Protein AF-A0A0G0DY23-F1 (afdb_monomer_lite)

Secondary structure (DSSP, 8-state):
-----TTSPP-TTS---TTSS-HHHHHHHHHHHHHHHHHTTSEETTEEGGG-SHHHHHHHHHHS----SHHHHHHHHHHH---

Structure (mmCIF, N/CA/C/O backbone):
data_AF-A0A0G0DY23-F1
#
_entry.id   AF-A0A0G0DY23-F1
#
loop_
_atom_site.group_PDB
_atom_site.id
_atom_site.type_symbol
_atom_site.label_atom_id
_atom_site.label_alt_id
_atom_site.label_comp_id
_atom_site.label_asym_id
_atom_site.label_entity_id
_atom_site.label_seq_id
_atom_site.pdbx_PDB_ins_code
_atom_site.Cartn_x
_atom_site.Cartn_y
_atom_site.Cartn_z
_atom_site.occupancy
_atom_site.B_iso_or_equiv
_atom_site.auth_seq_id
_atom_site.auth_comp_id
_atom_site.auth_asym_id
_atom_site.auth_atom_id
_atom_site.pdbx_PDB_model_num
ATOM 1 N N . MET A 1 1 ? -32.083 1.214 16.752 1.00 38.94 1 MET A N 1
ATOM 2 C CA . MET A 1 1 ? -30.688 1.657 16.548 1.00 38.94 1 MET A CA 1
ATOM 3 C C . MET A 1 1 ? -30.527 2.959 17.305 1.00 38.94 1 MET A C 1
ATOM 5 O O . MET A 1 1 ? -31.126 3.937 1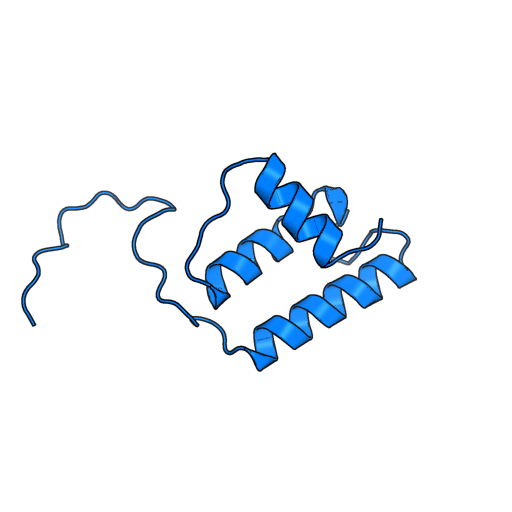6.897 1.00 38.94 1 MET A O 1
ATOM 9 N N . ASN A 1 2 ? -29.804 2.953 18.421 1.00 51.41 2 ASN A N 1
ATOM 10 C CA . ASN A 1 2 ? -29.379 4.187 19.076 1.00 51.41 2 ASN A CA 1
ATOM 11 C C . ASN A 1 2 ? -27.904 4.376 18.752 1.00 51.41 2 ASN A C 1
ATOM 13 O O . ASN A 1 2 ? -27.140 3.442 18.973 1.00 51.41 2 ASN A O 1
ATOM 17 N N . ILE A 1 3 ? -27.548 5.542 18.220 1.00 45.28 3 ILE A N 1
ATOM 18 C CA . ILE A 1 3 ? -26.411 6.375 18.630 1.00 45.28 3 ILE A CA 1
ATOM 19 C C . ILE A 1 3 ? -26.537 7.684 17.845 1.00 45.28 3 ILE A C 1
ATOM 21 O O . ILE A 1 3 ? -26.505 7.706 16.617 1.00 45.28 3 ILE A O 1
ATOM 25 N N . ASN A 1 4 ? -26.689 8.763 18.603 1.00 51.84 4 ASN A N 1
ATOM 26 C CA . ASN A 1 4 ? -26.489 10.137 18.176 1.00 51.84 4 ASN A CA 1
ATOM 27 C C . ASN A 1 4 ? -25.072 10.285 17.581 1.00 51.84 4 ASN A C 1
ATOM 29 O O . ASN A 1 4 ? -24.100 10.307 18.333 1.00 51.84 4 ASN A O 1
ATOM 33 N N . ASP A 1 5 ? -24.931 10.381 16.257 1.00 56.31 5 ASP A N 1
ATOM 34 C CA . ASP A 1 5 ? -23.642 10.653 15.580 1.00 56.31 5 ASP A CA 1
ATOM 35 C C . ASP A 1 5 ? -23.742 11.852 14.611 1.00 56.31 5 ASP A C 1
ATOM 37 O O . ASP A 1 5 ? -22.860 12.085 13.791 1.00 56.31 5 ASP A O 1
ATOM 41 N N . GLU A 1 6 ? -24.795 12.667 14.727 1.00 55.44 6 GLU A N 1
ATOM 42 C CA . GLU A 1 6 ? -25.054 13.811 13.834 1.00 55.44 6 GLU A CA 1
ATOM 43 C C . GLU A 1 6 ? -24.163 15.039 14.125 1.00 55.44 6 GLU A C 1
ATOM 45 O O . GLU A 1 6 ? -24.164 16.000 13.364 1.00 55.44 6 GLU A O 1
ATOM 50 N N . ASN A 1 7 ? -23.346 15.003 15.189 1.00 58.59 7 ASN A N 1
ATOM 51 C CA . ASN A 1 7 ? -22.536 16.143 15.652 1.00 58.59 7 ASN A CA 1
ATOM 52 C C . ASN A 1 7 ? -21.005 15.939 15.599 1.00 58.59 7 ASN A C 1
ATOM 54 O O . ASN A 1 7 ? -20.252 16.795 16.072 1.00 58.59 7 ASN A O 1
ATOM 58 N N . LYS A 1 8 ? -20.486 14.839 15.031 1.00 61.47 8 LYS A N 1
ATOM 59 C CA . LYS A 1 8 ? -19.027 14.680 14.855 1.00 61.47 8 LYS A CA 1
ATOM 60 C C . LYS A 1 8 ? -18.559 15.354 13.570 1.00 61.47 8 LYS A C 1
ATOM 62 O O . LYS A 1 8 ? -18.948 14.947 12.479 1.00 61.47 8 LYS A O 1
ATOM 67 N N . LYS A 1 9 ? -17.643 16.326 13.690 1.00 68.06 9 LYS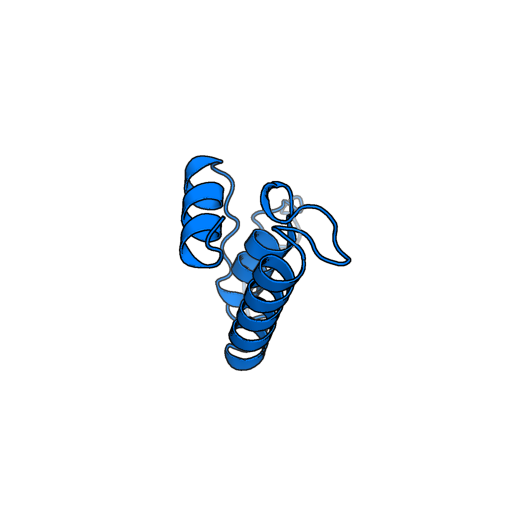 A N 1
ATOM 68 C CA . LYS A 1 9 ? -16.926 16.889 12.533 1.00 68.06 9 LYS A CA 1
ATOM 69 C C . LYS A 1 9 ? -16.333 15.747 11.690 1.00 68.06 9 LYS A C 1
ATOM 71 O O . LYS A 1 9 ? -15.560 14.955 12.246 1.00 68.06 9 LYS A O 1
ATOM 76 N N . PRO A 1 10 ? -16.648 15.665 10.383 1.00 68.62 10 PRO A N 1
ATOM 77 C CA . PRO A 1 10 ? -16.091 14.639 9.520 1.00 68.62 10 PRO A CA 1
ATOM 78 C C . PRO A 1 10 ? -14.571 14.782 9.508 1.00 68.62 10 PRO A C 1
ATOM 80 O O . PRO A 1 10 ? -14.020 15.860 9.291 1.00 68.62 10 PRO A O 1
ATOM 83 N N . ASN A 1 11 ? -13.883 13.683 9.780 1.00 73.56 11 ASN A N 1
ATOM 84 C CA . ASN A 1 11 ? -12.437 13.593 9.709 1.00 73.56 11 ASN A CA 1
ATOM 85 C C . ASN A 1 11 ? -12.042 12.322 8.952 1.00 73.56 11 ASN A C 1
ATOM 87 O O . ASN A 1 11 ? -12.829 11.400 8.746 1.00 73.56 11 ASN A O 1
ATOM 91 N N . CYS A 1 12 ? -10.785 12.238 8.535 1.00 67.81 12 CYS A N 1
ATOM 92 C CA . CYS A 1 12 ? -10.290 11.082 7.791 1.00 67.81 12 CYS A CA 1
ATOM 93 C C . CYS A 1 12 ? -10.340 9.758 8.590 1.00 67.81 12 CYS A C 1
ATOM 95 O O . CYS A 1 12 ? -10.200 8.692 7.978 1.00 67.81 12 CYS A O 1
ATOM 97 N N . LYS A 1 13 ? -10.563 9.829 9.913 1.00 64.44 13 LYS A N 1
ATOM 98 C CA . LYS A 1 13 ? -10.653 8.721 10.879 1.00 64.44 13 LYS A CA 1
ATOM 99 C C . LYS A 1 13 ? -12.094 8.274 11.152 1.00 64.44 13 LYS A C 1
ATOM 101 O O . LYS A 1 13 ? -12.293 7.235 11.773 1.00 64.44 13 LYS A O 1
ATOM 106 N N . THR A 1 14 ? -13.101 9.031 10.715 1.00 65.06 14 THR A N 1
ATOM 107 C CA . THR A 1 14 ? -14.507 8.720 10.989 1.00 65.06 14 THR A CA 1
ATOM 108 C C . THR A 1 14 ? -15.007 7.694 9.974 1.00 65.06 14 THR A C 1
ATOM 110 O O . THR A 1 14 ? -14.927 7.904 8.767 1.00 65.06 14 THR A O 1
ATOM 113 N N . GLY A 1 15 ? -15.532 6.569 10.465 1.00 60.91 15 GLY A N 1
ATOM 114 C CA . GLY A 1 15 ? -16.621 5.867 9.783 1.00 60.91 15 GLY A CA 1
ATOM 115 C C . GLY A 1 15 ? -16.303 4.991 8.572 1.00 60.91 15 GLY A C 1
ATOM 116 O O . GLY A 1 15 ? -17.241 4.670 7.845 1.00 60.91 15 GLY A O 1
ATOM 117 N N . LEU A 1 16 ? -15.063 4.540 8.331 1.00 73.06 16 LEU A N 1
ATOM 118 C CA . LEU A 1 16 ? -14.876 3.550 7.265 1.00 73.06 16 LEU A CA 1
ATOM 119 C C . LEU A 1 16 ? -15.143 2.120 7.756 1.00 73.06 16 LEU A C 1
ATOM 121 O O . LEU A 1 16 ? -14.319 1.511 8.438 1.00 73.06 16 LEU A O 1
ATOM 125 N N . LYS A 1 17 ? -16.313 1.581 7.394 1.00 83.00 17 LYS A N 1
ATOM 126 C CA . LYS A 1 17 ? -16.702 0.190 7.669 1.00 83.00 17 LYS A CA 1
ATOM 127 C C . LYS A 1 17 ? -15.656 -0.771 7.093 1.00 83.00 17 LYS A C 1
ATOM 129 O O . LYS A 1 17 ? -15.223 -0.615 5.957 1.00 83.00 17 LYS A O 1
ATOM 134 N N . LYS A 1 18 ? -15.260 -1.793 7.851 1.00 86.12 18 LYS A N 1
ATOM 135 C CA . LYS A 1 18 ? -14.379 -2.851 7.333 1.00 86.12 18 LYS A CA 1
ATOM 136 C C . LYS A 1 18 ? -15.042 -3.546 6.135 1.00 86.12 18 LYS A C 1
ATOM 138 O O . LYS A 1 18 ? -16.249 -3.780 6.153 1.00 86.12 18 LYS A O 1
ATOM 143 N N . ASN A 1 19 ? -14.241 -3.918 5.137 1.00 90.62 19 ASN A N 1
ATOM 144 C CA . ASN A 1 19 ? -14.680 -4.543 3.889 1.00 90.62 19 ASN A CA 1
ATOM 145 C C . ASN A 1 19 ? -15.642 -3.670 3.053 1.00 90.62 19 ASN A C 1
ATOM 147 O O . ASN A 1 19 ? -16.613 -4.197 2.513 1.00 90.62 19 ASN A O 1
ATOM 151 N N . VAL A 1 20 ? -15.379 -2.356 2.916 1.00 94.00 20 VAL A N 1
ATOM 152 C CA . VAL A 1 20 ? -16.068 -1.529 1.893 1.00 94.00 20 VAL A CA 1
ATOM 153 C C . VAL A 1 20 ? -15.857 -2.143 0.512 1.00 94.00 20 VAL A C 1
ATOM 155 O O . VAL A 1 20 ? -16.791 -2.251 -0.276 1.00 94.00 20 VAL A O 1
ATOM 158 N N . ILE A 1 21 ? -14.628 -2.592 0.251 1.00 95.00 21 ILE A N 1
ATOM 159 C CA . ILE A 1 21 ? -14.319 -3.466 -0.877 1.00 95.00 21 ILE A CA 1
ATOM 160 C C . ILE A 1 21 ? -14.178 -4.909 -0.397 1.00 95.00 21 ILE A C 1
ATOM 162 O O . ILE A 1 21 ? -13.633 -5.187 0.682 1.00 95.00 21 ILE A O 1
ATOM 166 N N . LYS A 1 22 ? -14.669 -5.831 -1.227 1.00 96.44 22 LYS A N 1
ATOM 167 C CA . LYS A 1 22 ? -14.516 -7.266 -1.009 1.00 96.44 22 LYS A CA 1
ATOM 168 C C . LYS A 1 22 ? -13.033 -7.661 -1.075 1.00 96.44 22 LYS A C 1
ATOM 170 O O . LYS A 1 22 ? -12.212 -6.975 -1.688 1.00 96.44 22 LYS A O 1
ATOM 175 N N . LYS A 1 23 ? -12.692 -8.763 -0.404 1.00 95.62 23 LYS A N 1
ATOM 176 C CA . LYS A 1 23 ? -11.313 -9.264 -0.300 1.00 95.62 23 LYS A CA 1
ATOM 177 C C . LYS A 1 23 ? -10.712 -9.595 -1.672 1.00 95.62 23 LYS A C 1
ATOM 179 O O . LYS A 1 23 ? -9.574 -9.230 -1.924 1.00 95.62 23 LYS A O 1
ATOM 184 N N . ASP A 1 24 ? -11.490 -10.221 -2.546 1.00 97.38 24 ASP A N 1
ATOM 185 C CA .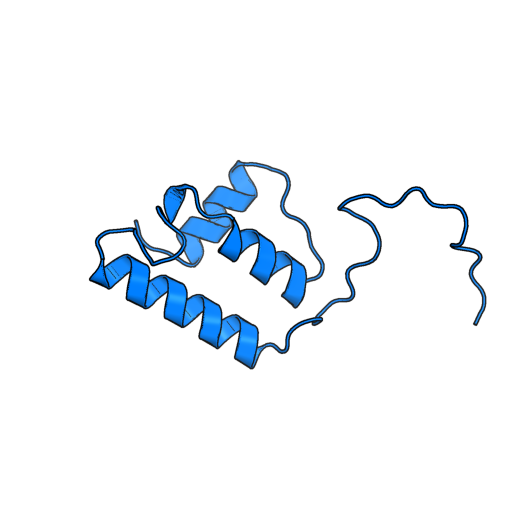 ASP A 1 24 ? -11.111 -10.564 -3.922 1.00 97.38 24 ASP A CA 1
ATOM 186 C C . ASP A 1 24 ? -10.771 -9.323 -4.759 1.00 97.38 24 ASP A C 1
ATOM 188 O O . ASP A 1 24 ? -9.752 -9.301 -5.445 1.00 97.38 24 ASP A O 1
ATOM 192 N N . VAL A 1 25 ? -11.572 -8.256 -4.652 1.00 97.06 25 VAL A N 1
ATOM 193 C CA . VAL A 1 25 ? -11.283 -6.971 -5.304 1.00 97.06 25 VAL A CA 1
ATOM 194 C C . VAL A 1 25 ? -9.982 -6.393 -4.759 1.00 97.06 25 VAL A C 1
ATOM 196 O O . VAL A 1 25 ? -9.105 -6.042 -5.538 1.00 97.06 25 VAL A O 1
ATOM 199 N N . PHE A 1 26 ? -9.816 -6.347 -3.434 1.00 96.19 26 PHE A N 1
ATOM 200 C CA . PHE A 1 26 ? -8.575 -5.869 -2.821 1.00 96.19 26 PHE A CA 1
ATOM 201 C C . PHE A 1 26 ? -7.350 -6.643 -3.333 1.00 96.19 26 PHE A C 1
ATOM 203 O O . PHE A 1 26 ? -6.399 -6.029 -3.805 1.00 96.19 26 PHE A O 1
ATOM 210 N N . GLU A 1 27 ? -7.380 -7.975 -3.296 1.00 95.88 27 GLU A N 1
ATOM 211 C CA . GLU A 1 27 ? -6.264 -8.824 -3.730 1.00 95.88 27 GLU A CA 1
ATOM 212 C C . GLU A 1 27 ? -5.955 -8.665 -5.223 1.00 95.88 27 GLU A C 1
ATOM 214 O O . GLU A 1 27 ? -4.785 -8.545 -5.593 1.00 95.88 27 GLU A O 1
ATOM 219 N N . ARG A 1 28 ? -6.986 -8.579 -6.071 1.00 97.50 28 ARG A N 1
ATOM 220 C CA . ARG A 1 28 ? -6.829 -8.335 -7.509 1.00 97.50 28 ARG A CA 1
ATOM 221 C C . ARG A 1 28 ? -6.171 -6.984 -7.793 1.00 97.50 28 ARG A C 1
ATOM 223 O O . ARG A 1 28 ? -5.242 -6.928 -8.596 1.00 97.50 28 ARG A O 1
ATOM 230 N N . GLU A 1 29 ? -6.606 -5.912 -7.130 1.00 95.88 29 GLU A N 1
ATOM 231 C CA . GLU A 1 29 ? -6.022 -4.576 -7.327 1.00 95.88 29 GLU A CA 1
ATOM 232 C C . GLU A 1 29 ? -4.573 -4.494 -6.805 1.00 95.88 29 GLU A C 1
ATOM 234 O O . GLU A 1 29 ? -3.719 -3.862 -7.434 1.00 95.88 29 GLU A O 1
ATOM 239 N N . ILE A 1 30 ? -4.258 -5.168 -5.688 1.00 95.00 30 ILE A N 1
ATOM 240 C CA . ILE A 1 30 ? -2.879 -5.291 -5.183 1.00 95.00 30 ILE A CA 1
ATOM 241 C C . ILE A 1 30 ? -1.995 -6.019 -6.203 1.00 95.00 30 ILE A C 1
ATOM 243 O O . ILE A 1 30 ? -0.899 -5.544 -6.515 1.00 95.00 30 ILE A O 1
ATOM 247 N N . LEU A 1 31 ? -2.473 -7.144 -6.745 1.00 95.44 31 LEU A N 1
ATOM 248 C CA . LEU A 1 31 ? -1.754 -7.916 -7.757 1.00 95.44 31 LEU A CA 1
ATOM 249 C C . LEU A 1 31 ? -1.500 -7.084 -9.020 1.00 95.44 31 LEU A C 1
ATOM 251 O O . LEU A 1 31 ? -0.380 -7.072 -9.530 1.00 95.44 31 LEU A O 1
ATOM 255 N N . LEU A 1 32 ? -2.501 -6.329 -9.478 1.00 94.88 32 LEU A N 1
ATOM 256 C CA . LEU A 1 32 ? -2.365 -5.433 -10.625 1.00 94.88 32 LEU A CA 1
ATOM 257 C C . LEU A 1 32 ? -1.311 -4.346 -10.372 1.00 94.88 32 LEU A C 1
ATOM 259 O O . LEU A 1 32 ? -0.448 -4.122 -11.220 1.00 94.88 32 LEU A O 1
ATOM 263 N N . CYS A 1 33 ? -1.323 -3.712 -9.193 1.00 94.06 33 CYS A N 1
ATOM 264 C CA . CYS A 1 33 ? -0.304 -2.725 -8.822 1.00 94.06 33 CYS A CA 1
ATOM 265 C C . CYS A 1 33 ? 1.107 -3.324 -8.855 1.00 94.06 33 CYS A C 1
ATOM 267 O O . CYS A 1 33 ? 2.042 -2.673 -9.322 1.00 94.06 33 CYS A O 1
ATOM 269 N N . LYS A 1 34 ? 1.260 -4.562 -8.373 1.00 93.31 34 LYS A N 1
ATOM 270 C CA . LYS A 1 34 ? 2.539 -5.275 -8.346 1.00 93.31 34 LYS A CA 1
ATOM 271 C C . LYS A 1 34 ? 3.053 -5.589 -9.747 1.00 93.31 34 LYS A C 1
ATOM 273 O O . LYS A 1 34 ? 4.221 -5.320 -10.025 1.00 93.31 34 LYS A O 1
ATOM 278 N N . ASN A 1 35 ? 2.186 -6.089 -10.622 1.00 94.31 35 ASN A N 1
ATOM 279 C CA . ASN A 1 35 ? 2.546 -6.414 -12.001 1.00 94.31 35 ASN A CA 1
ATOM 280 C C . ASN A 1 35 ? 2.945 -5.153 -12.774 1.00 94.31 35 ASN A C 1
ATOM 282 O O . ASN A 1 35 ? 4.060 -5.087 -13.284 1.00 94.31 35 ASN A O 1
ATOM 286 N N . LEU A 1 36 ? 2.117 -4.103 -12.733 1.00 94.06 36 LEU A N 1
ATOM 287 C CA . LEU A 1 36 ? 2.410 -2.846 -13.427 1.00 94.06 36 LEU A CA 1
ATOM 288 C C . LEU A 1 36 ? 3.687 -2.177 -12.907 1.00 94.06 36 LEU A C 1
ATOM 290 O O . LEU A 1 36 ? 4.477 -1.675 -13.703 1.00 94.06 36 LEU A O 1
ATOM 294 N N . SER A 1 37 ? 3.917 -2.196 -11.589 1.00 93.50 37 SER A N 1
ATOM 295 C CA . SER A 1 37 ? 5.156 -1.681 -11.000 1.00 93.50 37 SER A CA 1
ATOM 296 C C . SER A 1 37 ? 6.378 -2.450 -11.502 1.00 93.50 37 SER A C 1
ATOM 298 O O . SER A 1 37 ? 7.408 -1.837 -11.763 1.00 93.50 37 SER A O 1
ATOM 300 N N . LYS A 1 38 ? 6.289 -3.778 -11.637 1.00 92.62 38 LYS A N 1
ATOM 301 C CA . LYS A 1 38 ? 7.397 -4.605 -12.127 1.00 92.62 38 LYS A CA 1
ATOM 302 C C . LYS A 1 38 ? 7.661 -4.368 -13.616 1.00 92.62 38 LYS A C 1
ATOM 304 O O . LYS A 1 38 ? 8.810 -4.195 -14.002 1.00 92.62 38 LYS A O 1
ATOM 309 N N . GLU A 1 39 ? 6.609 -4.332 -14.426 1.00 94.81 39 GLU A N 1
ATOM 310 C CA . GLU A 1 39 ? 6.690 -4.166 -15.882 1.00 94.81 39 GLU A CA 1
ATOM 311 C C . GLU A 1 39 ? 7.205 -2.780 -16.286 1.00 94.81 39 GLU A C 1
ATOM 313 O O . GLU A 1 39 ? 7.988 -2.662 -17.222 1.00 94.81 39 GLU A O 1
ATOM 318 N N . ASN A 1 40 ? 6.821 -1.733 -15.550 1.00 94.38 40 ASN A N 1
ATOM 319 C CA . ASN A 1 40 ? 7.106 -0.344 -15.923 1.00 94.38 40 ASN A CA 1
ATOM 320 C C . ASN A 1 40 ? 8.177 0.326 -15.040 1.00 94.38 40 ASN A C 1
ATOM 322 O O . ASN A 1 40 ? 8.220 1.556 -14.942 1.00 94.38 40 ASN A O 1
ATOM 326 N N . GLY A 1 41 ? 9.017 -0.453 -14.348 1.00 92.25 41 GLY A N 1
ATOM 327 C CA . GLY A 1 41 ? 10.146 0.078 -13.570 1.00 92.25 41 GLY A CA 1
ATOM 328 C C . GLY A 1 41 ? 9.729 0.996 -12.412 1.00 92.25 41 GLY A C 1
ATOM 329 O O . GLY A 1 41 ? 10.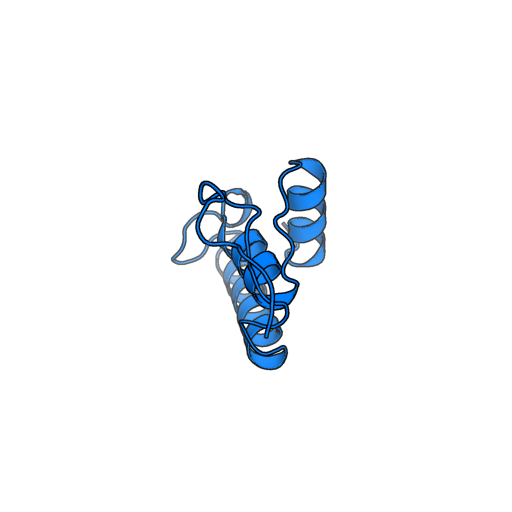242 2.105 -12.259 1.00 92.25 41 GLY A O 1
ATOM 330 N N . GLY A 1 42 ? 8.761 0.562 -11.606 1.00 92.75 42 GLY A N 1
ATOM 331 C CA . GLY A 1 42 ? 8.270 1.288 -10.430 1.00 92.75 42 GLY A CA 1
ATOM 332 C C . GLY A 1 42 ? 7.244 2.380 -10.742 1.00 92.75 42 GLY A C 1
ATOM 333 O O . GLY A 1 42 ? 7.089 3.326 -9.957 1.00 92.75 42 GLY A O 1
ATOM 334 N N . LYS A 1 43 ? 6.561 2.283 -11.887 1.00 93.44 43 LYS A N 1
ATOM 335 C CA . LYS A 1 43 ? 5.550 3.243 -12.349 1.00 93.44 43 LYS A CA 1
ATOM 336 C C . LYS A 1 43 ? 4.277 2.526 -12.802 1.00 93.44 43 LYS A C 1
ATOM 338 O O . LYS A 1 43 ? 4.278 1.332 -13.063 1.00 93.44 43 LYS A O 1
ATOM 343 N N . CYS A 1 44 ? 3.181 3.262 -12.895 1.00 91.44 44 CYS A N 1
ATOM 344 C CA . CYS A 1 44 ? 1.965 2.846 -13.587 1.00 91.44 44 CYS A CA 1
ATOM 345 C C . CYS A 1 44 ? 1.203 4.096 -14.055 1.00 91.44 44 CYS A C 1
ATOM 347 O O . CYS A 1 44 ? 1.685 5.218 -13.888 1.00 91.44 44 CYS A O 1
ATOM 349 N N . ASN A 1 45 ? -0.010 3.929 -14.582 1.00 90.81 45 ASN A N 1
ATOM 350 C CA . ASN A 1 45 ? -0.847 5.053 -15.031 1.00 90.81 45 ASN A CA 1
ATOM 351 C C . ASN A 1 45 ? -1.213 6.043 -13.909 1.00 90.81 45 ASN A C 1
ATOM 353 O O . ASN A 1 45 ? -1.569 7.183 -14.181 1.00 90.81 45 ASN A O 1
ATOM 357 N N . TRP A 1 46 ? -1.076 5.636 -12.645 1.00 89.25 46 TRP A N 1
ATOM 358 C CA . TRP A 1 46 ? -1.257 6.503 -11.477 1.00 89.25 46 TRP A CA 1
ATOM 359 C C . TRP A 1 46 ? 0.023 7.257 -11.070 1.00 89.25 46 TRP A C 1
ATOM 361 O O . TRP A 1 46 ? 0.039 7.951 -10.053 1.00 89.25 46 TRP A O 1
ATOM 371 N N . GLY A 1 47 ? 1.114 7.109 -11.828 1.00 91.69 47 GLY A N 1
ATOM 372 C CA . GLY A 1 47 ? 2.400 7.760 -11.593 1.00 91.69 47 GLY A CA 1
ATOM 373 C C . GLY A 1 47 ? 3.446 6.842 -10.956 1.00 91.69 47 GLY A C 1
ATOM 374 O O . GLY A 1 47 ? 3.542 5.656 -11.261 1.00 91.69 47 GLY A O 1
ATOM 375 N N . ILE A 1 48 ? 4.287 7.406 -10.082 1.00 93.56 48 ILE A N 1
ATOM 376 C CA . ILE A 1 48 ? 5.419 6.696 -9.464 1.00 93.56 48 ILE A CA 1
ATOM 377 C C . ILE A 1 48 ? 4.937 5.916 -8.237 1.00 93.56 48 ILE A C 1
ATOM 379 O O . ILE A 1 48 ? 4.509 6.512 -7.243 1.00 93.56 48 ILE A O 1
ATOM 383 N N . CYS A 1 49 ? 5.094 4.592 -8.249 1.00 92.19 49 CYS A N 1
ATOM 384 C CA . CYS A 1 49 ? 4.584 3.692 -7.214 1.00 92.19 49 CYS A CA 1
ATOM 385 C C . CYS A 1 49 ? 5.115 4.030 -5.806 1.00 92.19 49 CYS A C 1
ATOM 387 O O . CYS A 1 49 ? 4.352 4.031 -4.838 1.00 92.19 49 CYS A O 1
ATOM 389 N N . LYS A 1 50 ? 6.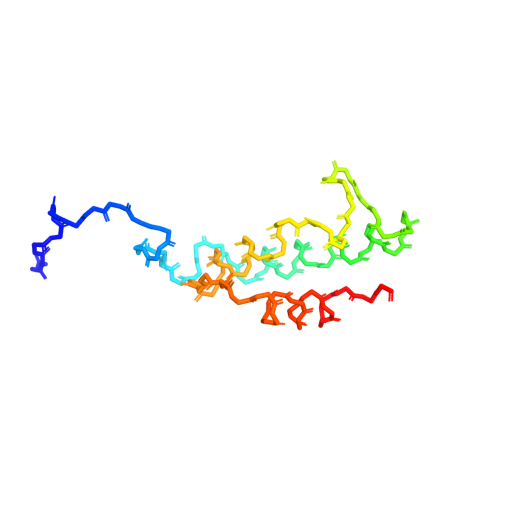383 4.454 -5.681 1.00 88.88 50 LYS A N 1
ATOM 390 C CA . LYS A 1 50 ? 6.977 4.909 -4.405 1.00 88.88 50 LYS A CA 1
ATOM 391 C C . LYS A 1 50 ? 6.198 6.073 -3.769 1.00 88.88 50 LYS A C 1
ATOM 393 O O . LYS A 1 50 ? 6.010 6.104 -2.551 1.00 88.88 50 LYS A O 1
ATOM 398 N N . LYS A 1 51 ? 5.683 6.998 -4.587 1.00 90.19 51 LYS A N 1
ATOM 399 C CA . LYS A 1 51 ? 4.908 8.180 -4.161 1.00 90.19 51 LYS A CA 1
ATOM 400 C C . LYS A 1 51 ? 3.387 7.964 -4.213 1.00 90.19 51 LYS A C 1
ATOM 402 O O . LYS A 1 51 ? 2.639 8.837 -3.798 1.00 90.19 51 LYS A O 1
ATOM 407 N N . CYS A 1 52 ? 2.926 6.802 -4.670 1.00 91.31 52 CYS A N 1
ATOM 408 C CA . CYS A 1 52 ? 1.511 6.526 -4.906 1.00 91.31 52 CYS A CA 1
ATOM 409 C C . CYS A 1 52 ? 0.700 6.385 -3.600 1.00 91.31 52 CYS A C 1
ATOM 411 O O . CYS A 1 52 ? 1.173 5.784 -2.629 1.00 91.31 52 CYS A O 1
ATOM 413 N N . GLY A 1 53 ? -0.525 6.924 -3.588 1.00 91.69 53 GLY A N 1
ATOM 414 C CA . GLY A 1 53 ? -1.490 6.831 -2.481 1.00 91.69 53 GLY A CA 1
ATOM 415 C C . GLY A 1 53 ? -2.531 5.711 -2.623 1.00 91.69 53 GLY A C 1
ATOM 416 O O . GLY A 1 53 ? -3.299 5.478 -1.692 1.00 91.69 53 GLY A O 1
ATOM 417 N N . VAL A 1 54 ? -2.538 4.986 -3.749 1.00 93.50 54 VAL A N 1
ATOM 418 C CA . VAL A 1 54 ? -3.534 3.938 -4.039 1.00 93.50 54 VAL A CA 1
ATOM 419 C C . VAL A 1 54 ? -3.439 2.780 -3.047 1.00 93.50 54 VAL A C 1
ATOM 421 O O . VAL A 1 54 ? -4.457 2.361 -2.509 1.00 93.50 54 VAL A O 1
ATOM 424 N N . LEU A 1 55 ? -2.233 2.299 -2.730 1.00 93.12 55 LEU A N 1
ATOM 425 C CA . LEU A 1 55 ? -2.072 1.209 -1.763 1.00 93.12 55 LEU A CA 1
ATOM 426 C C . LEU A 1 55 ? -2.615 1.567 -0.360 1.00 93.12 55 LEU A C 1
ATOM 428 O O . LEU A 1 55 ? -3.403 0.785 0.177 1.00 93.12 55 LEU A O 1
ATOM 432 N N . PRO A 1 56 ? -2.272 2.730 0.243 1.00 93.19 56 PRO A N 1
ATOM 433 C CA . PRO A 1 56 ? -2.892 3.163 1.500 1.00 93.19 56 PRO A CA 1
ATOM 434 C C . PRO A 1 56 ? -4.413 3.287 1.420 1.00 93.19 56 PRO A C 1
ATOM 436 O O . PRO A 1 56 ? -5.109 2.921 2.367 1.00 93.19 56 PRO A O 1
ATOM 439 N N . LEU A 1 57 ? -4.936 3.760 0.286 1.00 93.25 57 LEU A N 1
ATOM 440 C CA . LEU A 1 57 ? -6.373 3.871 0.065 1.00 93.25 57 LEU A CA 1
ATOM 441 C C . LEU A 1 57 ? -7.048 2.494 0.035 1.00 93.25 57 LEU A C 1
ATOM 443 O O . LEU A 1 57 ? -8.001 2.277 0.776 1.00 93.25 57 LEU A O 1
ATOM 447 N N . LEU A 1 58 ? -6.534 1.545 -0.752 1.00 94.25 58 LEU A N 1
ATOM 448 C CA . LEU A 1 58 ? -7.043 0.170 -0.814 1.00 94.25 58 LEU A CA 1
ATOM 449 C C . LEU A 1 58 ? -6.997 -0.507 0.561 1.00 94.25 58 LEU A C 1
ATOM 451 O O . LEU A 1 58 ? -7.960 -1.161 0.964 1.00 94.25 58 LEU A O 1
ATOM 455 N N . HIS A 1 59 ? -5.909 -0.301 1.311 1.00 93.44 59 HIS A N 1
ATOM 456 C CA . HIS A 1 59 ? -5.787 -0.792 2.681 1.00 93.44 59 HIS A CA 1
ATOM 457 C C . HIS A 1 59 ? -6.892 -0.222 3.574 1.00 93.44 59 HIS A C 1
ATOM 459 O O . HIS A 1 59 ? -7.559 -0.982 4.275 1.00 93.44 59 HIS A O 1
ATOM 465 N N . LYS A 1 60 ? -7.145 1.090 3.498 1.00 92.50 60 LYS A N 1
ATOM 466 C CA . LYS A 1 60 ? -8.236 1.734 4.232 1.00 92.50 60 LYS A CA 1
ATOM 467 C C . LYS A 1 60 ? -9.591 1.151 3.836 1.00 92.50 60 LYS A C 1
ATOM 469 O O . LYS A 1 60 ? -10.336 0.745 4.718 1.00 92.50 60 LYS A O 1
ATOM 474 N N . LEU A 1 61 ? -9.889 1.045 2.541 1.00 93.69 61 LEU A N 1
ATOM 475 C CA . LEU A 1 61 ? -11.170 0.540 2.028 1.00 93.69 61 LEU A CA 1
ATOM 476 C C . LEU A 1 61 ? -11.453 -0.912 2.440 1.00 93.69 61 LEU A C 1
ATOM 478 O O . LEU A 1 61 ? -12.592 -1.269 2.737 1.00 93.69 61 LEU A O 1
ATOM 482 N N . HIS A 1 62 ? -10.426 -1.758 2.480 1.00 94.50 62 HIS A N 1
ATOM 483 C CA . HIS A 1 62 ? -10.592 -3.156 2.859 1.00 94.50 62 HIS A CA 1
ATOM 484 C C . HIS A 1 62 ? -10.535 -3.364 4.382 1.00 94.50 62 HIS A C 1
ATOM 486 O O . HIS A 1 62 ? -11.401 -4.023 4.959 1.00 94.50 62 HIS A O 1
ATOM 492 N N . LYS A 1 63 ? -9.532 -2.802 5.065 1.00 91.06 63 LYS A N 1
ATOM 493 C CA . LYS A 1 63 ? -9.286 -3.043 6.497 1.00 91.06 63 LYS A CA 1
ATOM 494 C C . LYS A 1 63 ? -10.028 -2.080 7.425 1.00 91.06 63 LYS A C 1
ATOM 496 O O . LYS A 1 63 ? -10.152 -2.391 8.604 1.00 91.06 63 LYS A O 1
ATOM 501 N N . GLY A 1 64 ? -10.529 -0.956 6.914 1.00 90.94 64 GLY A N 1
ATOM 502 C CA . GLY A 1 64 ? -11.137 0.118 7.708 1.00 90.94 64 GLY A CA 1
ATOM 503 C C . GLY A 1 64 ? -10.116 0.987 8.454 1.00 90.94 64 GLY A C 1
ATOM 504 O O . GLY A 1 64 ? -10.503 1.798 9.287 1.00 90.94 64 GLY A O 1
ATOM 505 N N . VAL A 1 65 ? -8.815 0.822 8.181 1.00 89.38 65 VAL A N 1
ATOM 506 C CA . VAL A 1 65 ? -7.724 1.476 8.922 1.00 89.38 65 VAL A CA 1
ATOM 507 C C . VAL A 1 65 ? -7.013 2.487 8.030 1.00 89.38 65 VAL A C 1
ATOM 509 O O . VAL A 1 65 ? -6.516 2.140 6.960 1.00 89.38 65 VAL A O 1
ATOM 512 N N . LEU A 1 66 ? -6.945 3.743 8.472 1.00 90.25 66 LEU A N 1
ATOM 513 C CA . LEU A 1 66 ? -6.109 4.758 7.837 1.00 90.25 66 LEU A CA 1
ATOM 514 C C . LEU A 1 66 ? -4.686 4.670 8.399 1.00 90.25 66 LEU A C 1
ATOM 516 O O . LEU A 1 66 ? -4.486 4.844 9.597 1.00 90.25 66 LEU A O 1
ATOM 520 N N . LEU A 1 67 ? -3.706 4.440 7.525 1.00 90.06 67 LEU A N 1
ATOM 521 C CA . LEU A 1 67 ? -2.290 4.509 7.883 1.00 90.06 67 LEU A CA 1
ATOM 522 C C . LEU A 1 67 ? -1.828 5.968 7.814 1.00 90.06 67 LEU A C 1
ATOM 524 O O . LEU A 1 67 ? -1.800 6.552 6.732 1.00 90.06 67 LEU A O 1
ATOM 528 N N . GLU A 1 68 ? -1.476 6.553 8.958 1.00 86.56 68 GLU A N 1
ATOM 529 C CA . GLU A 1 68 ? -1.018 7.951 9.045 1.00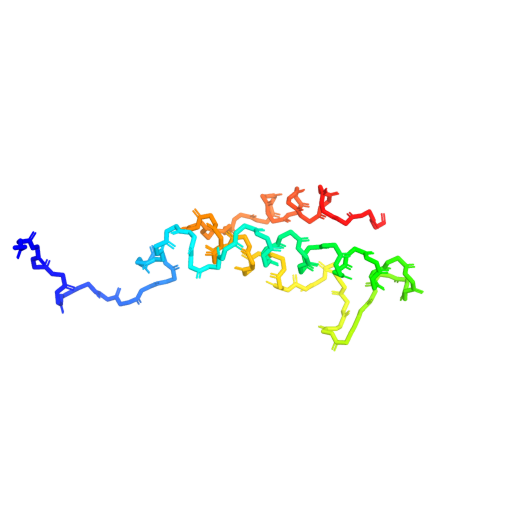 86.56 68 GLU A CA 1
ATOM 530 C C . GLU A 1 68 ? 0.503 8.054 9.197 1.00 86.56 68 GLU A C 1
ATOM 532 O O . GLU A 1 68 ? 1.111 9.034 8.763 1.00 86.56 68 GLU A O 1
ATOM 537 N N . LYS A 1 69 ? 1.147 7.043 9.797 1.00 91.94 69 LYS A N 1
ATOM 538 C CA . LYS A 1 69 ? 2.587 7.097 10.055 1.00 91.94 69 LYS A CA 1
ATOM 539 C C . LYS A 1 69 ? 3.374 6.744 8.789 1.00 91.94 69 LYS A C 1
ATOM 541 O O . LYS A 1 69 ? 3.151 5.675 8.214 1.00 91.94 69 LYS A O 1
ATOM 546 N N . PRO A 1 70 ? 4.384 7.545 8.398 1.00 91.38 70 PRO A N 1
ATOM 547 C CA . PRO A 1 70 ? 5.220 7.251 7.232 1.00 91.38 70 PRO A CA 1
ATOM 548 C C . PRO A 1 70 ? 5.867 5.861 7.262 1.00 91.38 70 PRO A C 1
ATOM 550 O O . PRO A 1 70 ? 5.995 5.221 6.220 1.00 91.38 70 PRO A O 1
ATOM 553 N N . LYS A 1 71 ? 6.244 5.376 8.453 1.00 93.44 71 LYS A N 1
ATOM 554 C CA . LYS A 1 71 ? 6.833 4.044 8.642 1.00 93.44 71 LYS A CA 1
ATOM 555 C C . LYS A 1 71 ? 5.851 2.923 8.280 1.00 93.44 71 LYS A C 1
ATOM 557 O O . LYS A 1 71 ? 6.205 2.058 7.489 1.00 93.44 71 LYS A O 1
ATOM 562 N N . GLU A 1 72 ? 4.612 2.999 8.766 1.00 92.44 72 GLU A N 1
ATOM 563 C CA . GLU A 1 72 ? 3.553 2.017 8.478 1.00 92.44 72 GLU A CA 1
ATOM 564 C C . GLU A 1 72 ? 3.199 2.001 6.983 1.00 92.44 72 GLU A C 1
ATOM 566 O O . GLU A 1 72 ? 3.058 0.944 6.369 1.00 92.44 72 GLU A O 1
ATOM 571 N N . ILE A 1 73 ? 3.125 3.185 6.361 1.00 92.44 73 ILE A N 1
ATOM 572 C CA . ILE A 1 73 ? 2.903 3.317 4.916 1.00 92.44 73 ILE A CA 1
ATOM 573 C C . ILE A 1 73 ? 4.053 2.671 4.134 1.00 92.44 73 ILE A C 1
ATOM 575 O O . ILE A 1 73 ? 3.810 1.975 3.148 1.00 92.44 73 ILE A O 1
ATOM 579 N N . LYS A 1 74 ? 5.302 2.901 4.554 1.00 91.56 74 LYS A N 1
ATOM 580 C CA . LYS A 1 74 ? 6.492 2.337 3.906 1.00 91.56 74 LYS A CA 1
ATOM 581 C C . LYS A 1 74 ? 6.529 0.814 4.027 1.00 91.56 74 LYS A C 1
ATOM 583 O O . LYS A 1 74 ? 6.754 0.148 3.025 1.00 91.56 74 LYS A O 1
ATOM 588 N N . GLU A 1 75 ? 6.275 0.270 5.213 1.00 91.56 75 GLU A N 1
ATOM 589 C CA . GLU A 1 75 ? 6.219 -1.178 5.451 1.00 91.56 75 GLU A CA 1
ATOM 590 C C . GLU A 1 75 ? 5.125 -1.838 4.610 1.00 91.56 75 GLU A C 1
ATOM 592 O O . GLU A 1 75 ? 5.390 -2.805 3.900 1.00 91.56 75 GLU A O 1
ATOM 597 N N . MET A 1 76 ? 3.918 -1.267 4.595 1.00 91.56 76 MET A N 1
ATOM 598 C CA . MET A 1 76 ? 2.831 -1.782 3.766 1.00 91.56 76 MET A CA 1
ATOM 599 C C . MET A 1 76 ? 3.196 -1.751 2.277 1.00 91.56 76 MET A C 1
ATOM 601 O O . MET A 1 76 ? 2.967 -2.734 1.571 1.00 91.56 76 MET A O 1
ATOM 605 N N . LYS A 1 77 ? 3.804 -0.661 1.796 1.00 90.50 77 LYS A N 1
ATOM 606 C CA . LYS A 1 77 ? 4.270 -0.567 0.409 1.00 90.50 77 LYS A CA 1
ATOM 607 C C . LYS A 1 77 ? 5.319 -1.631 0.092 1.00 90.50 77 LYS A C 1
ATOM 609 O O . LYS A 1 77 ? 5.154 -2.310 -0.909 1.00 90.50 77 LYS A O 1
ATOM 614 N N . ASN A 1 78 ? 6.319 -1.824 0.948 1.00 89.06 78 ASN A N 1
ATOM 615 C CA . ASN A 1 78 ? 7.379 -2.819 0.748 1.00 89.06 78 ASN A CA 1
ATOM 616 C C . ASN A 1 78 ? 6.859 -4.268 0.778 1.00 89.06 78 ASN A C 1
ATOM 618 O O . ASN A 1 78 ? 7.364 -5.120 0.055 1.00 89.06 78 ASN A O 1
ATOM 622 N N . ASN A 1 79 ? 5.833 -4.552 1.586 1.00 86.94 79 ASN A N 1
ATOM 623 C CA . ASN A 1 79 ? 5.221 -5.883 1.646 1.00 86.94 79 ASN A CA 1
ATOM 624 C C . ASN A 1 79 ? 4.424 -6.225 0.376 1.00 86.94 79 ASN A C 1
ATOM 626 O O . ASN A 1 79 ? 4.273 -7.396 0.038 1.00 86.94 79 ASN A O 1
ATOM 630 N N . ASN A 1 80 ? 3.892 -5.214 -0.319 1.00 83.50 80 ASN A N 1
ATOM 631 C CA . ASN A 1 80 ? 3.058 -5.405 -1.510 1.00 83.50 80 ASN A CA 1
ATOM 632 C C . ASN A 1 80 ? 3.820 -5.163 -2.822 1.00 83.50 80 ASN A C 1
ATOM 634 O O . ASN A 1 80 ? 3.488 -5.759 -3.846 1.00 83.50 80 ASN A O 1
ATOM 638 N N . LEU A 1 81 ? 4.847 -4.315 -2.794 1.00 80.12 81 LEU A N 1
ATOM 639 C CA . LEU A 1 81 ? 5.667 -3.927 -3.933 1.00 80.12 81 LEU A CA 1
ATOM 640 C C . LEU A 1 81 ? 7.143 -4.115 -3.582 1.00 80.12 81 LEU A C 1
ATOM 642 O O . LEU A 1 81 ? 7.636 -3.560 -2.603 1.00 80.12 81 LEU A O 1
ATOM 646 N N . SER A 1 82 ? 7.851 -4.868 -4.419 1.00 61.28 82 SER A N 1
ATOM 647 C CA . SER A 1 82 ? 9.312 -4.897 -4.415 1.00 61.28 82 SER A CA 1
ATOM 648 C C . SER A 1 82 ? 9.789 -3.750 -5.303 1.00 61.28 82 SER A C 1
ATOM 650 O O . SER A 1 82 ? 9.466 -3.731 -6.491 1.00 61.28 82 SER A O 1
ATOM 652 N N . PHE A 1 83 ? 10.478 -2.777 -4.710 1.00 57.84 83 PHE A N 1
ATOM 653 C CA . PHE A 1 83 ? 11.094 -1.645 -5.406 1.00 57.84 83 PHE A CA 1
ATOM 654 C C . PHE A 1 83 ? 12.602 -1.809 -5.466 1.00 57.84 83 PHE A C 1
ATOM 656 O O . PHE A 1 83 ? 13.152 -2.325 -4.467 1.00 57.84 83 PHE A O 1
#

Sequence (83 aa):
MNINDENKKPNCKTGLKKNVIKKDVFEREILLCKNLSKENGGKCNWGICKKCGVLPLLHKLHKGVLLEKPKEIKEMKNNNLSF

Radius of gyration: 15.15 Å; chains: 1; bounding box: 42×28×35 Å

pLDDT: mean 85.21, std 14.21, range [38.94, 97.5]

Foldseek 3Di:
DDDPPVPDDDDPLPDQDACLDPPVVLVVVLVVQQVQCVVVVQADPQGGVVPDCVQQVSCCNHGVDRDDDPVVVVVSSVVSYPD